Protein AF-A0A239PCI4-F1 (afdb_monomer_lite)

Secondary structure (DSSP, 8-state):
---HHHHHHHHHHHHHHHHHHHHHHHHHHHHHHHTT--GGGGHHHHHHHHHHHHHHHHHHHHHHHHHHTSS---HHHHHHHHHS--

Organism: NCBI:txid106412

Radius of gyration: 19.08 Å; chains: 1; bounding box: 37×20×59 Å

Structure (mmCIF, N/CA/C/O backbone):
data_AF-A0A239PCI4-F1
#
_entry.id   AF-A0A239PCI4-F1
#
loop_
_atom_site.group_PDB
_atom_site.id
_atom_site.type_symbol
_atom_site.label_atom_id
_atom_site.label_alt_id
_atom_site.label_comp_id
_atom_site.label_asym_id
_atom_site.label_entity_id
_atom_site.label_seq_id
_atom_site.pdbx_PDB_ins_code
_atom_site.Cartn_x
_atom_site.Cartn_y
_atom_site.Cartn_z
_atom_site.occupancy
_atom_site.B_iso_or_equiv
_atom_site.auth_seq_id
_atom_site.auth_comp_id
_atom_site.auth_asym_id
_atom_site.auth_atom_id
_atom_site.pdbx_PDB_model_num
ATOM 1 N N . MET A 1 1 ? -10.051 11.308 16.161 1.00 72.81 1 MET A N 1
ATOM 2 C CA . MET A 1 1 ? -9.366 10.198 15.463 1.00 72.81 1 MET A CA 1
ATOM 3 C C . MET A 1 1 ? -10.369 9.543 14.536 1.00 72.81 1 MET A C 1
ATOM 5 O O . MET A 1 1 ? -11.541 9.541 14.890 1.00 72.81 1 MET A O 1
ATOM 9 N N . LEU A 1 2 ? -9.932 9.040 13.382 1.00 80.56 2 LEU A N 1
ATOM 10 C CA . LEU A 1 2 ? -10.793 8.263 12.488 1.00 80.56 2 LEU A CA 1
ATOM 11 C C . LEU A 1 2 ? -11.185 6.935 13.153 1.00 80.56 2 LEU A C 1
ATOM 13 O O . LEU A 1 2 ? -10.381 6.346 13.887 1.00 80.56 2 LEU A O 1
ATOM 17 N N . ALA A 1 3 ? -12.408 6.478 12.901 1.00 86.75 3 ALA A N 1
ATOM 18 C CA . ALA A 1 3 ? -12.856 5.150 13.290 1.00 86.75 3 ALA A CA 1
ATOM 19 C C . ALA A 1 3 ? -12.080 4.066 12.508 1.00 86.75 3 ALA A C 1
ATOM 21 O O . ALA A 1 3 ? -11.593 4.342 11.406 1.00 86.75 3 ALA A O 1
ATOM 22 N N . PRO A 1 4 ? -11.983 2.827 13.031 1.00 88.75 4 PRO A N 1
ATOM 23 C CA . PRO A 1 4 ? -11.306 1.721 12.345 1.00 88.75 4 PRO A CA 1
ATOM 24 C C . PRO A 1 4 ? -11.752 1.520 10.891 1.00 88.75 4 PRO A C 1
ATOM 26 O O . PRO A 1 4 ? -10.917 1.327 10.009 1.00 88.75 4 PRO A O 1
ATOM 29 N N . GLU A 1 5 ? -13.050 1.668 10.629 1.00 88.94 5 GLU A N 1
ATOM 30 C CA . GLU A 1 5 ? -13.645 1.589 9.289 1.00 88.94 5 GLU A CA 1
ATOM 31 C C . GLU A 1 5 ? -13.130 2.693 8.349 1.00 88.94 5 GLU A C 1
ATOM 33 O O . GLU A 1 5 ? -12.712 2.421 7.225 1.00 88.94 5 GLU A O 1
ATOM 38 N N . GLU A 1 6 ? -13.077 3.940 8.824 1.00 91.69 6 GLU A N 1
ATOM 39 C CA . GLU A 1 6 ? -12.595 5.078 8.032 1.00 91.69 6 GLU A CA 1
ATOM 40 C C . GLU A 1 6 ? -11.092 4.964 7.725 1.00 91.69 6 GLU A C 1
ATOM 42 O O . GLU A 1 6 ? -10.645 5.316 6.628 1.00 91.69 6 GLU A O 1
ATOM 47 N N . ILE A 1 7 ? -10.300 4.453 8.679 1.00 94.06 7 ILE A N 1
ATOM 48 C CA . ILE A 1 7 ? -8.880 4.156 8.448 1.00 94.06 7 ILE A CA 1
ATOM 49 C C . ILE A 1 7 ? -8.736 3.033 7.426 1.00 94.06 7 ILE A C 1
ATOM 51 O O . ILE A 1 7 ? -7.954 3.189 6.486 1.00 94.06 7 ILE A O 1
ATOM 55 N N . ARG A 1 8 ? -9.492 1.936 7.560 1.00 94.75 8 ARG A N 1
ATOM 56 C CA . ARG A 1 8 ? -9.456 0.829 6.598 1.00 94.75 8 ARG A CA 1
ATOM 57 C C . ARG A 1 8 ? -9.691 1.339 5.179 1.00 94.75 8 ARG A C 1
ATOM 59 O O . ARG A 1 8 ? -8.873 1.073 4.303 1.00 94.75 8 ARG A O 1
ATOM 66 N N . ASP A 1 9 ? -10.735 2.131 4.959 1.00 95.44 9 ASP A N 1
ATOM 67 C CA . ASP A 1 9 ? -11.082 2.643 3.630 1.00 95.44 9 ASP A CA 1
ATOM 68 C C . ASP A 1 9 ? -9.987 3.562 3.046 1.00 95.44 9 ASP A C 1
ATOM 70 O O . ASP A 1 9 ? -9.748 3.598 1.832 1.00 95.44 9 ASP A O 1
ATOM 74 N N . ALA A 1 10 ? -9.279 4.316 3.892 1.00 96.44 10 ALA A N 1
ATOM 75 C CA . ALA A 1 10 ? -8.120 5.102 3.472 1.00 96.44 10 ALA A CA 1
ATOM 76 C C . ALA A 1 10 ? -6.915 4.217 3.104 1.00 96.44 10 ALA A C 1
ATOM 78 O O . ALA A 1 10 ? -6.271 4.452 2.075 1.00 96.44 10 ALA A O 1
ATOM 79 N N . LEU A 1 11 ? -6.628 3.186 3.904 1.00 97.00 11 LEU A N 1
ATOM 80 C CA . LEU A 1 11 ? -5.540 2.243 3.643 1.00 97.00 11 LEU A CA 1
ATOM 81 C C . LEU A 1 11 ? -5.807 1.391 2.397 1.00 97.00 11 LEU A C 1
ATOM 83 O O . LEU A 1 11 ? -4.884 1.149 1.624 1.00 97.00 11 LEU A O 1
ATOM 87 N N . GLU A 1 12 ? -7.054 0.999 2.136 1.00 97.69 12 GLU A N 1
ATOM 88 C CA . GLU A 1 12 ? -7.444 0.278 0.920 1.00 97.69 12 GLU A CA 1
ATOM 89 C C . GLU A 1 12 ? -7.213 1.111 -0.345 1.00 97.69 12 GLU A C 1
ATOM 91 O O . GLU A 1 12 ? -6.698 0.598 -1.344 1.00 97.69 12 GLU A O 1
ATOM 96 N N . ARG A 1 13 ? -7.530 2.412 -0.305 1.0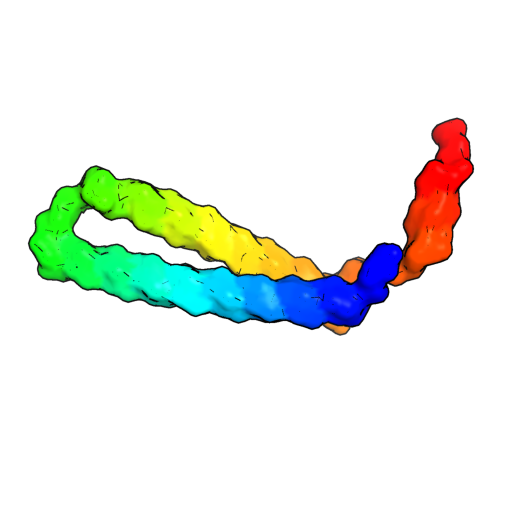0 97.94 13 ARG A N 1
ATOM 97 C CA . ARG A 1 13 ? -7.211 3.332 -1.408 1.00 97.94 13 ARG A CA 1
ATOM 98 C C . ARG A 1 13 ? -5.705 3.433 -1.630 1.00 97.94 13 ARG A C 1
ATOM 100 O O . ARG A 1 13 ? -5.260 3.298 -2.766 1.00 97.94 13 ARG A O 1
ATOM 107 N N . ARG A 1 14 ? -4.920 3.597 -0.559 1.00 97.75 14 ARG A N 1
ATOM 108 C CA . ARG A 1 14 ? -3.450 3.631 -0.644 1.00 97.75 14 ARG A CA 1
ATOM 109 C C . ARG A 1 14 ? -2.881 2.325 -1.205 1.00 97.75 14 ARG A C 1
ATOM 111 O O . ARG A 1 14 ? -2.040 2.367 -2.094 1.00 97.75 14 ARG A O 1
ATOM 118 N N . SER A 1 15 ? -3.371 1.179 -0.734 1.00 98.25 15 SER A N 1
ATOM 119 C CA . SER A 1 15 ? -2.971 -0.157 -1.199 1.00 98.25 15 SER A CA 1
ATOM 120 C C . SER A 1 15 ? -3.192 -0.322 -2.707 1.00 98.25 15 SER A C 1
ATOM 122 O O . SER A 1 15 ? -2.325 -0.839 -3.410 1.00 98.25 15 SER A O 1
ATOM 124 N N . ARG A 1 16 ? -4.308 0.197 -3.238 1.00 98.25 16 ARG A N 1
ATOM 125 C CA . ARG A 1 16 ? -4.568 0.209 -4.684 1.00 98.25 16 ARG A CA 1
ATOM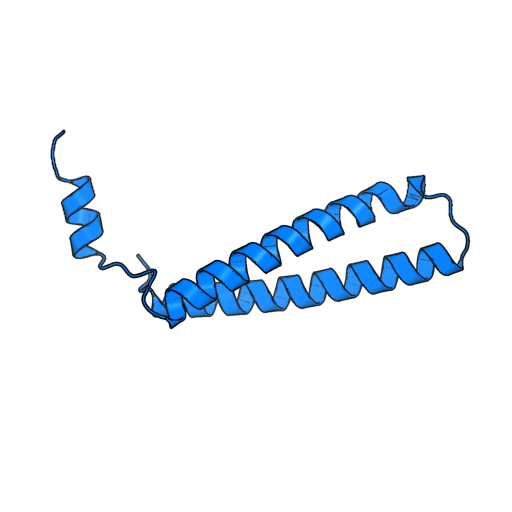 126 C C . ARG A 1 16 ? -3.550 1.052 -5.449 1.00 98.25 16 ARG A C 1
ATOM 128 O O . ARG A 1 16 ? -2.950 0.547 -6.391 1.00 98.25 16 ARG A O 1
ATOM 135 N N . THR A 1 17 ? -3.308 2.285 -5.005 1.00 98.12 17 THR A N 1
ATOM 136 C CA . THR A 1 17 ? -2.332 3.185 -5.639 1.00 98.12 17 THR A CA 1
ATOM 137 C C . THR A 1 17 ? -0.921 2.594 -5.640 1.00 98.12 17 THR A C 1
ATOM 139 O O . THR A 1 17 ? -0.236 2.651 -6.657 1.00 98.12 17 THR A O 1
ATOM 142 N N . LEU A 1 18 ? -0.484 1.970 -4.542 1.00 98.12 18 LEU A N 1
ATOM 143 C CA . LEU A 1 18 ? 0.819 1.296 -4.501 1.00 98.12 18 LEU A CA 1
ATOM 144 C C . LEU A 1 18 ? 0.865 0.059 -5.400 1.00 98.12 18 LEU A C 1
ATOM 146 O O . LEU A 1 18 ? 1.903 -0.217 -5.992 1.00 98.12 18 LEU A O 1
ATOM 150 N N . GLY A 1 19 ? -0.241 -0.680 -5.525 1.00 98.31 19 GLY A N 1
ATOM 151 C CA . GLY A 1 19 ? -0.345 -1.798 -6.463 1.00 98.31 19 GLY A CA 1
ATOM 152 C C . GLY A 1 19 ? -0.174 -1.363 -7.921 1.00 98.31 19 GLY A C 1
ATOM 153 O O . GLY A 1 19 ? 0.548 -2.014 -8.671 1.00 98.31 19 GLY A O 1
ATOM 154 N N . GLU A 1 20 ? -0.788 -0.243 -8.306 1.00 98.31 20 GLU A N 1
ATOM 155 C CA . GLU A 1 20 ? -0.643 0.361 -9.639 1.00 98.31 20 GLU A CA 1
ATOM 156 C C . GLU A 1 20 ? 0.788 0.872 -9.886 1.00 98.31 20 GLU A C 1
ATOM 158 O O . GLU A 1 20 ? 1.366 0.624 -10.948 1.00 98.31 20 GLU A O 1
ATOM 163 N N . ALA A 1 21 ? 1.390 1.526 -8.887 1.00 97.31 21 ALA A N 1
ATOM 164 C CA . ALA A 1 21 ? 2.773 1.993 -8.959 1.00 97.31 21 ALA A CA 1
ATOM 165 C C . ALA A 1 21 ? 3.763 0.825 -9.099 1.00 97.31 21 ALA A C 1
ATOM 167 O O . ALA A 1 21 ? 4.651 0.862 -9.949 1.00 97.31 21 ALA A O 1
ATOM 168 N N . LEU A 1 22 ? 3.577 -0.245 -8.320 1.00 98.12 22 LEU A N 1
ATOM 169 C CA . LEU A 1 22 ? 4.411 -1.443 -8.388 1.00 98.12 22 LEU A CA 1
ATOM 170 C C . LEU A 1 22 ? 4.322 -2.124 -9.760 1.00 98.12 22 LEU A C 1
ATOM 172 O O . LEU A 1 22 ? 5.347 -2.498 -10.320 1.00 98.12 22 LEU A O 1
ATOM 176 N N . ALA A 1 23 ? 3.113 -2.238 -10.321 1.00 97.81 23 ALA A N 1
ATOM 177 C CA . ALA A 1 23 ? 2.913 -2.802 -11.655 1.00 97.81 23 ALA A CA 1
ATOM 178 C C . ALA A 1 23 ? 3.594 -1.963 -12.750 1.00 97.81 23 ALA A C 1
ATOM 180 O O . ALA A 1 23 ? 4.144 -2.521 -13.699 1.00 97.81 23 ALA A O 1
ATOM 181 N N . THR A 1 24 ? 3.587 -0.635 -12.603 1.00 96.50 24 THR A N 1
ATOM 182 C CA . THR A 1 24 ? 4.301 0.279 -13.507 1.00 96.50 24 THR A CA 1
ATOM 183 C C . THR A 1 24 ? 5.813 0.056 -13.435 1.00 96.50 24 THR A C 1
ATOM 185 O O . THR A 1 24 ? 6.438 -0.181 -14.467 1.00 96.50 24 THR A O 1
ATOM 188 N N . LEU A 1 25 ? 6.383 0.027 -12.224 1.00 95.88 25 LEU A N 1
ATOM 189 C CA . LEU A 1 25 ? 7.814 -0.228 -12.011 1.00 95.88 25 LEU A CA 1
ATOM 190 C C . LEU A 1 25 ? 8.247 -1.592 -12.571 1.00 95.88 25 LEU A C 1
ATOM 192 O O . LEU A 1 25 ? 9.290 -1.698 -13.211 1.00 95.88 25 LEU A O 1
ATOM 196 N N . ASP A 1 26 ? 7.440 -2.638 -12.370 1.00 95.62 26 ASP A N 1
ATOM 197 C CA . ASP A 1 26 ? 7.712 -3.975 -12.912 1.00 95.62 26 ASP A CA 1
ATOM 198 C C . ASP A 1 26 ? 7.729 -3.982 -14.455 1.00 95.62 26 ASP A C 1
ATOM 200 O O . ASP A 1 26 ? 8.566 -4.657 -15.068 1.00 95.62 26 ASP A O 1
ATOM 204 N N . ALA A 1 27 ? 6.838 -3.219 -15.096 1.00 94.44 27 ALA A N 1
ATOM 205 C CA . ALA A 1 27 ? 6.775 -3.102 -16.552 1.00 94.44 27 ALA A CA 1
ATOM 206 C C . ALA A 1 27 ? 7.974 -2.331 -17.133 1.00 94.44 27 ALA A C 1
ATOM 208 O O . ALA A 1 27 ? 8.579 -2.791 -18.104 1.00 94.44 27 ALA A O 1
ATOM 209 N N . GLU A 1 28 ? 8.349 -1.202 -16.526 1.00 91.12 28 GLU A N 1
ATOM 210 C CA . GLU A 1 28 ? 9.512 -0.393 -16.928 1.00 91.12 28 GLU A CA 1
ATOM 211 C C . GLU A 1 28 ? 10.811 -1.200 -16.826 1.00 91.12 28 GLU A C 1
ATOM 213 O O . GLU A 1 28 ? 11.579 -1.303 -17.783 1.00 91.12 28 GLU A O 1
ATOM 218 N N . MET A 1 29 ? 11.006 -1.881 -15.700 1.00 90.75 29 MET A N 1
ATOM 219 C CA . MET A 1 29 ? 12.201 -2.681 -15.433 1.00 90.75 29 MET A CA 1
ATOM 220 C C . MET A 1 29 ? 12.319 -3.886 -16.384 1.00 90.75 29 MET A C 1
ATOM 222 O O . MET A 1 29 ? 13.414 -4.233 -16.845 1.00 90.75 29 MET A O 1
ATOM 226 N N . SER A 1 30 ? 11.184 -4.497 -16.742 1.00 89.94 30 SER A N 1
ATOM 227 C CA . SER A 1 30 ? 11.126 -5.565 -17.749 1.00 89.94 30 SER A CA 1
ATOM 228 C C . SER A 1 30 ? 11.489 -5.053 -19.146 1.00 89.94 30 SER A C 1
ATOM 230 O O . SER A 1 30 ? 12.212 -5.729 -19.882 1.00 89.94 30 SE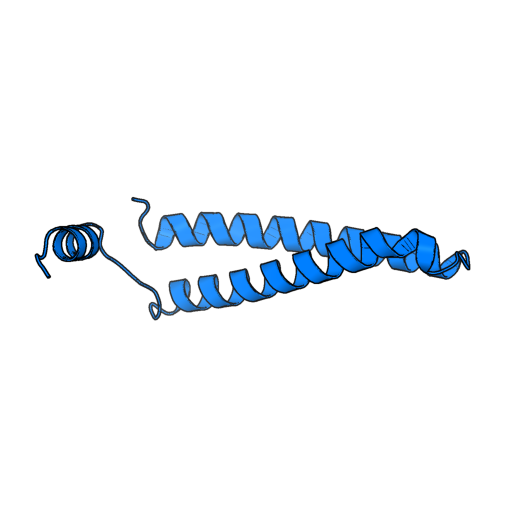R A O 1
ATOM 232 N N . ALA A 1 31 ? 11.029 -3.850 -19.508 1.00 88.88 31 ALA A N 1
ATOM 233 C CA . ALA A 1 31 ? 11.377 -3.220 -20.774 1.00 88.88 31 ALA A CA 1
ATOM 234 C C . ALA A 1 31 ? 12.881 -2.920 -20.843 1.00 88.88 31 ALA A C 1
ATOM 236 O O . ALA A 1 31 ? 13.527 -3.303 -21.815 1.00 88.88 31 ALA A O 1
ATOM 237 N N . GLU A 1 32 ? 13.469 -2.313 -19.811 1.00 86.19 32 GLU A N 1
ATOM 238 C CA . GLU A 1 32 ? 14.900 -1.972 -19.769 1.00 86.19 32 GLU A CA 1
ATOM 239 C C . GLU A 1 32 ? 15.816 -3.200 -19.845 1.00 86.19 32 GLU A C 1
ATOM 241 O O . GLU A 1 32 ? 16.799 -3.197 -20.593 1.00 86.19 32 GLU A O 1
ATOM 246 N N . THR A 1 33 ? 15.443 -4.291 -19.168 1.00 81.69 33 THR A N 1
ATOM 247 C CA . THR A 1 33 ? 16.152 -5.577 -19.274 1.00 81.69 33 THR A CA 1
ATOM 248 C C . THR A 1 33 ? 16.152 -6.092 -20.719 1.00 81.69 33 THR A C 1
ATOM 250 O O . THR A 1 33 ? 17.172 -6.578 -21.208 1.00 81.69 33 THR A O 1
ATOM 253 N N . GLY A 1 34 ? 15.035 -5.933 -21.439 1.00 83.56 34 GLY A N 1
ATOM 254 C CA . GLY A 1 34 ? 14.917 -6.300 -22.854 1.00 83.56 34 GLY A CA 1
ATOM 255 C C . GLY A 1 34 ? 15.817 -5.489 -23.796 1.00 83.56 34 GLY A C 1
ATOM 256 O O . GLY A 1 34 ? 16.177 -5.982 -24.863 1.00 83.56 34 GLY A O 1
ATOM 257 N N . HIS A 1 35 ? 16.231 -4.283 -23.393 1.00 87.31 35 HIS A N 1
ATOM 258 C CA . HIS A 1 35 ? 17.171 -3.439 -24.141 1.00 87.31 35 HIS A CA 1
ATOM 259 C C . HIS A 1 35 ? 18.645 -3.736 -23.808 1.00 87.31 35 HIS A C 1
ATOM 261 O O . HIS A 1 35 ? 19.538 -3.138 -24.409 1.00 87.31 35 HIS A O 1
ATOM 267 N N . GLY A 1 36 ? 18.920 -4.659 -22.877 1.00 87.19 36 GLY A N 1
ATOM 268 C CA . GLY A 1 36 ? 20.280 -5.057 -22.502 1.00 87.19 36 GLY A CA 1
ATOM 269 C C . GLY A 1 36 ? 21.053 -3.985 -21.731 1.00 87.19 36 GLY A C 1
ATOM 270 O O . GLY A 1 36 ? 22.285 -3.958 -21.794 1.00 87.19 36 GLY A O 1
ATOM 271 N N . LEU A 1 37 ? 20.354 -3.087 -21.029 1.00 86.31 37 LEU A N 1
ATOM 272 C CA . LEU A 1 37 ? 20.994 -2.040 -20.236 1.00 86.31 37 LEU A CA 1
ATOM 273 C C . LEU A 1 37 ? 21.770 -2.632 -19.041 1.00 86.31 37 LEU A C 1
ATOM 275 O O . LEU A 1 37 ? 21.345 -3.628 -18.449 1.00 86.31 37 LEU A O 1
ATOM 279 N N . PRO A 1 38 ? 22.916 -2.042 -18.651 1.00 89.50 38 PRO A N 1
ATOM 280 C CA . PRO A 1 38 ? 23.635 -2.469 -17.456 1.00 89.50 38 PRO A CA 1
ATOM 281 C C . PRO A 1 38 ? 22.810 -2.232 -16.185 1.00 89.50 38 PRO A C 1
ATOM 283 O O . PRO A 1 38 ? 22.313 -1.134 -15.976 1.00 89.50 38 PRO A O 1
ATOM 286 N N . ARG A 1 39 ? 22.784 -3.203 -15.262 1.00 89.81 39 ARG A N 1
ATOM 287 C CA . ARG A 1 39 ? 22.021 -3.147 -13.994 1.00 89.81 39 ARG A CA 1
ATOM 288 C C . ARG A 1 39 ? 22.147 -1.834 -13.207 1.00 89.81 39 ARG A C 1
ATOM 290 O O . ARG A 1 39 ? 21.204 -1.412 -12.552 1.00 89.81 39 ARG A O 1
ATOM 297 N N . ILE A 1 40 ? 23.307 -1.177 -13.253 1.00 92.69 40 ILE A N 1
ATOM 298 C CA . ILE A 1 40 ? 23.534 0.084 -12.534 1.00 92.69 40 ILE A CA 1
ATOM 299 C C . ILE A 1 40 ? 22.546 1.190 -12.936 1.00 92.69 40 ILE A C 1
ATOM 301 O O . ILE A 1 40 ? 22.230 2.034 -12.104 1.00 92.69 40 ILE A O 1
ATOM 305 N N . THR A 1 41 ? 22.022 1.175 -14.168 1.00 90.06 41 THR A N 1
ATOM 306 C CA . THR A 1 41 ? 21.013 2.147 -14.619 1.00 90.06 41 THR A CA 1
ATOM 307 C C . THR A 1 41 ? 19.651 1.910 -13.971 1.00 90.06 41 THR A C 1
ATOM 309 O O . THR A 1 41 ? 18.858 2.837 -13.879 1.00 90.06 41 THR A O 1
ATOM 312 N N . MET A 1 42 ? 19.407 0.690 -13.486 1.00 92.31 42 MET A N 1
ATOM 313 C CA . MET A 1 42 ? 18.133 0.228 -12.935 1.00 92.31 42 MET A CA 1
ATOM 314 C C . MET A 1 42 ? 18.112 0.213 -11.404 1.00 92.31 42 MET A C 1
ATOM 316 O O . MET A 1 42 ? 17.076 -0.067 -10.812 1.00 92.31 42 MET A O 1
ATOM 320 N N . LEU A 1 43 ? 19.239 0.493 -10.741 1.00 95.19 43 LEU A N 1
ATOM 321 C CA . LEU A 1 43 ? 19.381 0.293 -9.295 1.00 95.19 43 LEU A CA 1
ATOM 322 C C . LEU A 1 43 ? 18.364 1.107 -8.474 1.00 95.19 43 LEU A C 1
ATOM 324 O O . LEU A 1 43 ? 17.846 0.614 -7.474 1.00 95.19 43 LEU A O 1
ATOM 328 N N . GLU A 1 44 ? 18.046 2.325 -8.918 1.00 94.50 44 GLU A N 1
ATOM 329 C CA . GLU A 1 44 ? 17.009 3.159 -8.299 1.00 94.50 44 GLU A CA 1
ATOM 330 C C . GLU A 1 44 ? 15.617 2.525 -8.451 1.00 94.50 44 GLU A C 1
ATOM 332 O O . GLU A 1 44 ? 14.870 2.419 -7.480 1.00 94.50 44 GLU A O 1
ATOM 337 N N . ALA A 1 45 ? 15.284 2.027 -9.647 1.00 94.25 45 ALA A N 1
ATOM 338 C CA . ALA A 1 45 ? 14.020 1.339 -9.901 1.00 94.25 45 ALA A CA 1
ATOM 339 C C . ALA A 1 45 ? 13.911 0.029 -9.099 1.00 94.25 45 ALA A C 1
ATOM 341 O O . ALA A 1 45 ? 12.856 -0.253 -8.532 1.00 94.25 45 ALA A O 1
ATOM 342 N N . GLU A 1 46 ? 15.004 -0.738 -8.976 1.00 95.19 46 GLU A N 1
ATOM 343 C CA . GLU A 1 46 ? 15.080 -1.925 -8.113 1.00 95.19 46 GLU A CA 1
ATOM 344 C C . GLU A 1 46 ? 14.773 -1.569 -6.649 1.00 95.19 46 GLU A C 1
ATOM 346 O O . GLU A 1 46 ? 13.980 -2.256 -5.995 1.00 95.19 46 GLU A O 1
ATOM 351 N N . TYR A 1 47 ? 15.376 -0.490 -6.137 1.00 97.62 47 TYR A N 1
ATOM 352 C CA . TYR A 1 47 ? 15.154 -0.006 -4.775 1.00 97.62 47 TYR A CA 1
ATOM 353 C C . TYR A 1 47 ? 13.700 0.423 -4.554 1.00 97.62 47 TYR A C 1
ATOM 355 O O . TYR A 1 47 ? 13.051 -0.075 -3.630 1.00 97.62 47 TYR A O 1
ATOM 363 N N . LEU A 1 48 ? 13.169 1.292 -5.419 1.00 97.62 48 LEU A N 1
ATOM 364 C CA . LEU A 1 48 ? 11.791 1.775 -5.321 1.00 97.62 48 LEU A CA 1
ATOM 365 C C . LEU A 1 48 ? 10.802 0.612 -5.354 1.00 97.62 48 LEU A C 1
ATOM 367 O O . LEU A 1 48 ? 9.946 0.498 -4.480 1.00 97.62 48 LEU A O 1
ATOM 371 N N . ARG A 1 49 ? 10.982 -0.319 -6.293 1.00 97.81 49 ARG A N 1
ATOM 372 C CA . ARG A 1 49 ? 10.154 -1.519 -6.416 1.00 97.81 49 ARG A CA 1
ATOM 373 C C . ARG A 1 49 ? 10.191 -2.377 -5.152 1.00 97.81 49 ARG A C 1
ATOM 375 O O . ARG A 1 49 ? 9.146 -2.854 -4.709 1.00 97.81 49 ARG A O 1
ATOM 382 N N . ALA A 1 50 ? 11.366 -2.562 -4.547 1.00 98.31 50 ALA A N 1
ATOM 383 C CA . ALA A 1 50 ? 11.509 -3.323 -3.307 1.00 98.31 50 ALA A CA 1
ATOM 384 C C . ALA A 1 50 ? 10.770 -2.664 -2.130 1.00 98.31 50 ALA A C 1
ATOM 386 O O . ALA A 1 50 ? 10.036 -3.342 -1.407 1.00 98.31 50 ALA A O 1
ATOM 387 N N . VAL A 1 51 ? 10.916 -1.348 -1.961 1.00 98.44 51 VAL A N 1
ATOM 388 C CA . VAL A 1 51 ? 10.249 -0.593 -0.888 1.00 98.44 51 VAL A CA 1
ATOM 389 C C . VAL A 1 51 ? 8.734 -0.575 -1.091 1.00 98.44 51 VAL A C 1
ATOM 391 O O . VAL A 1 51 ? 7.992 -0.886 -0.160 1.00 98.44 51 VAL A O 1
ATOM 394 N N . THR A 1 52 ? 8.262 -0.292 -2.308 1.00 98.38 52 THR A N 1
ATOM 395 C CA . THR A 1 52 ? 6.830 -0.271 -2.637 1.00 98.38 52 THR A CA 1
ATOM 396 C C . THR A 1 52 ? 6.180 -1.637 -2.419 1.00 98.38 52 THR A C 1
ATOM 398 O O . THR A 1 52 ? 5.081 -1.713 -1.868 1.00 98.38 52 THR A O 1
ATOM 401 N N . ALA A 1 53 ? 6.852 -2.730 -2.793 1.00 98.50 53 ALA A N 1
ATOM 402 C CA . ALA A 1 53 ? 6.347 -4.080 -2.552 1.00 98.50 53 ALA A CA 1
ATOM 403 C C . ALA A 1 53 ? 6.230 -4.395 -1.052 1.00 98.50 53 ALA A C 1
ATOM 405 O O . ALA A 1 53 ? 5.211 -4.937 -0.617 1.00 98.50 53 ALA A O 1
ATOM 406 N N . ALA A 1 54 ? 7.241 -4.025 -0.260 1.00 98.62 54 ALA A N 1
ATOM 407 C CA . ALA A 1 54 ? 7.225 -4.215 1.188 1.00 98.62 54 ALA A CA 1
ATOM 408 C C . ALA A 1 54 ? 6.102 -3.405 1.858 1.00 98.62 54 ALA A C 1
ATOM 410 O O . ALA A 1 54 ? 5.366 -3.934 2.693 1.00 98.62 54 ALA A O 1
ATOM 411 N N . GLU A 1 55 ? 5.921 -2.147 1.453 1.00 98.50 55 GLU A N 1
ATOM 412 C CA . GLU A 1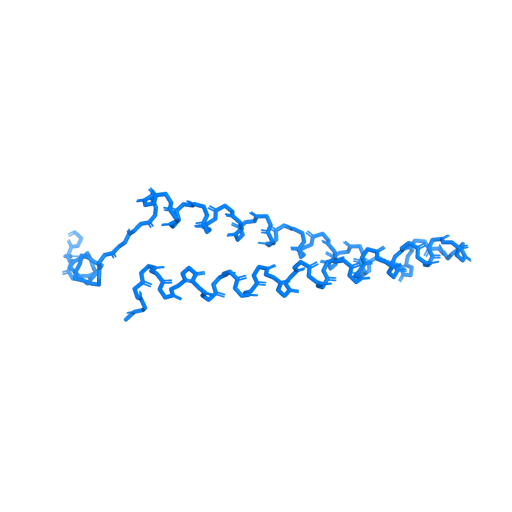 55 ? 4.846 -1.288 1.953 1.00 98.50 55 GLU A CA 1
ATOM 413 C C . GLU A 1 55 ? 3.463 -1.858 1.616 1.00 98.50 55 GLU A C 1
ATOM 415 O O . GLU A 1 55 ? 2.592 -1.942 2.483 1.00 98.50 55 GLU A O 1
ATOM 420 N N . LEU A 1 56 ? 3.265 -2.307 0.374 1.00 98.56 56 LEU A N 1
ATOM 421 C CA . LEU A 1 56 ? 2.010 -2.911 -0.062 1.00 98.56 56 LEU A CA 1
ATOM 422 C C . LEU A 1 56 ? 1.693 -4.195 0.713 1.00 98.56 56 LEU A C 1
ATOM 424 O O . LEU A 1 56 ? 0.545 -4.410 1.108 1.00 98.56 56 LEU A O 1
ATOM 428 N N . GLN A 1 57 ? 2.695 -5.045 0.943 1.00 98.50 57 GLN A N 1
ATOM 429 C CA . GLN A 1 57 ? 2.534 -6.257 1.742 1.00 98.50 57 GLN A CA 1
ATOM 430 C C . GLN A 1 57 ? 2.115 -5.923 3.177 1.00 98.50 57 GLN A C 1
ATOM 432 O O . GLN A 1 57 ? 1.172 -6.522 3.695 1.00 98.50 57 GLN A O 1
ATOM 437 N N . TRP A 1 58 ? 2.780 -4.951 3.803 1.00 98.50 58 TRP A N 1
ATOM 438 C CA . TRP A 1 58 ? 2.442 -4.513 5.152 1.00 98.50 58 TRP A CA 1
ATOM 439 C C . TRP A 1 58 ? 1.021 -3.938 5.228 1.00 98.50 58 TRP A C 1
ATOM 441 O O . TRP A 1 58 ? 0.244 -4.344 6.091 1.00 98.50 58 TRP A O 1
ATOM 451 N N . LEU A 1 59 ? 0.633 -3.074 4.283 1.00 98.25 59 LEU A N 1
ATOM 452 C CA . LEU A 1 59 ? -0.719 -2.509 4.239 1.00 98.25 59 LEU A CA 1
ATOM 453 C C . LEU A 1 59 ? -1.798 -3.581 4.114 1.00 98.25 59 LEU A C 1
ATOM 455 O O . LEU A 1 59 ? -2.827 -3.477 4.773 1.00 98.25 59 LEU A O 1
ATOM 459 N N . ARG A 1 60 ? -1.578 -4.608 3.285 1.00 97.81 60 ARG A N 1
ATOM 460 C CA . ARG A 1 60 ? -2.526 -5.722 3.142 1.00 97.81 60 ARG A CA 1
ATOM 461 C C . ARG A 1 60 ? -2.729 -6.455 4.466 1.00 97.81 60 ARG A C 1
ATOM 463 O O . ARG A 1 60 ? -3.873 -6.661 4.846 1.00 97.81 60 ARG A O 1
ATOM 470 N N . SER A 1 61 ? -1.646 -6.738 5.194 1.00 98.00 61 SER A N 1
ATOM 471 C CA . SER A 1 61 ? -1.727 -7.346 6.529 1.00 98.00 61 SER A CA 1
ATOM 472 C C . SER A 1 61 ? -2.551 -6.493 7.496 1.00 98.00 61 SER A C 1
ATOM 474 O O . SER A 1 61 ? -3.454 -7.004 8.144 1.00 98.00 61 SER A O 1
ATOM 476 N N . VAL A 1 62 ? -2.287 -5.184 7.557 1.00 97.44 62 VAL A N 1
ATOM 477 C CA . VAL A 1 62 ? -3.022 -4.272 8.451 1.00 97.44 62 VAL A CA 1
ATOM 478 C C . VAL A 1 62 ? -4.501 -4.187 8.072 1.00 97.44 62 VAL A C 1
ATOM 480 O O . VAL A 1 62 ? -5.364 -4.180 8.945 1.00 97.44 62 VAL A O 1
ATOM 483 N N . ILE A 1 63 ? -4.820 -4.128 6.777 1.00 97.06 63 ILE A N 1
ATOM 484 C CA . ILE A 1 63 ? -6.210 -4.116 6.298 1.00 97.06 63 ILE A CA 1
ATOM 485 C C . ILE A 1 63 ? -6.929 -5.412 6.686 1.00 97.06 63 ILE A C 1
ATOM 487 O O . ILE A 1 63 ? -8.088 -5.355 7.096 1.00 97.06 63 ILE A O 1
ATOM 491 N N . ASP A 1 64 ? -6.263 -6.561 6.584 1.00 97.12 64 ASP A N 1
ATOM 492 C CA . ASP A 1 64 ? -6.834 -7.848 6.985 1.00 97.12 64 ASP A CA 1
ATOM 493 C C . ASP A 1 64 ? -7.071 -7.914 8.503 1.00 97.12 64 ASP A C 1
ATOM 495 O O . ASP A 1 64 ? -8.130 -8.378 8.941 1.00 97.12 64 ASP A O 1
ATOM 499 N N . ASP A 1 65 ? -6.163 -7.366 9.313 1.00 96.88 65 ASP A N 1
ATOM 500 C CA . ASP A 1 65 ? -6.354 -7.248 10.762 1.00 96.88 65 ASP A CA 1
ATOM 501 C C . ASP A 1 65 ? -7.529 -6.321 11.116 1.00 96.88 65 ASP A C 1
ATOM 503 O O . ASP A 1 65 ? -8.328 -6.640 11.999 1.00 96.88 65 ASP A O 1
ATOM 507 N N . LEU A 1 66 ? -7.692 -5.206 10.393 1.00 95.19 66 LEU A N 1
ATOM 508 C CA . LEU A 1 66 ? -8.839 -4.303 10.549 1.00 95.19 66 LEU A CA 1
ATOM 509 C C . LEU A 1 66 ? -10.155 -4.985 10.150 1.00 95.19 66 LEU A C 1
ATOM 511 O O . LEU A 1 66 ? -11.153 -4.863 10.854 1.00 95.19 66 LEU A O 1
ATOM 515 N N . ARG A 1 67 ? -10.176 -5.725 9.033 1.00 93.81 67 ARG A N 1
ATOM 516 C CA . ARG A 1 67 ? -11.379 -6.429 8.544 1.00 93.81 67 ARG A CA 1
ATOM 517 C C . ARG A 1 67 ? -11.806 -7.575 9.449 1.00 93.81 67 ARG A C 1
ATOM 519 O O . ARG A 1 67 ? -13.000 -7.812 9.604 1.00 93.81 67 ARG A O 1
ATOM 526 N N . SER A 1 68 ? -10.844 -8.308 9.997 1.00 94.94 68 SER A N 1
ATOM 527 C CA . SER A 1 68 ? -11.105 -9.419 10.917 1.00 94.94 68 SER A CA 1
ATOM 528 C C . SER A 1 68 ? -11.468 -8.950 12.328 1.00 94.94 68 SER A C 1
ATOM 530 O O . SER A 1 68 ? -11.950 -9.751 13.126 1.00 94.94 68 SER A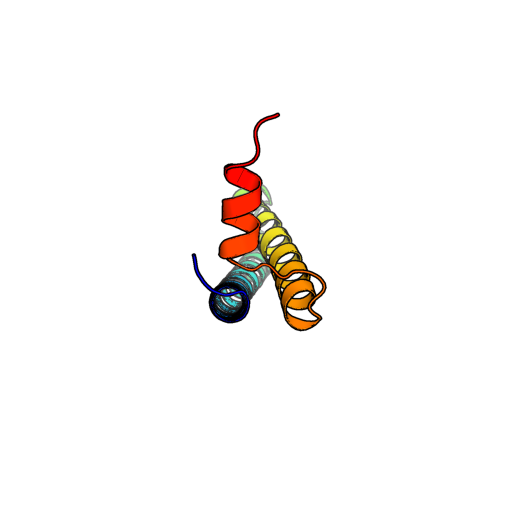 O 1
ATOM 532 N N . GLY A 1 69 ? -11.260 -7.665 12.637 1.00 93.00 69 GLY A N 1
ATOM 533 C CA . GLY A 1 69 ? -11.446 -7.107 13.974 1.00 93.00 69 GLY A CA 1
ATOM 534 C C . GLY A 1 69 ? -10.305 -7.437 14.941 1.00 93.00 69 GLY A C 1
ATOM 535 O O . GLY A 1 69 ? -10.402 -7.088 16.116 1.00 93.00 69 GLY A O 1
ATOM 536 N N . ASN A 1 70 ? -9.223 -8.068 14.465 1.00 93.12 70 ASN A N 1
ATOM 537 C CA . ASN A 1 70 ? -8.005 -8.305 15.247 1.00 93.12 70 ASN A CA 1
ATOM 538 C C . ASN A 1 70 ? -7.319 -6.990 15.634 1.00 93.12 70 ASN A C 1
ATOM 540 O O . ASN A 1 70 ? -6.698 -6.897 16.691 1.00 93.12 70 ASN A O 1
ATOM 544 N N . LEU A 1 71 ? -7.448 -5.973 14.778 1.00 91.81 71 LEU A N 1
ATOM 545 C CA . LEU A 1 71 ? -7.020 -4.612 15.050 1.00 91.81 71 LEU A CA 1
ATOM 546 C C . LEU A 1 71 ? -8.253 -3.712 15.138 1.00 91.81 71 LEU A C 1
ATOM 548 O O . LEU A 1 71 ? -8.916 -3.432 14.145 1.00 91.81 71 LEU A O 1
ATOM 552 N N . THR A 1 72 ? -8.557 -3.248 16.344 1.00 90.62 72 THR A N 1
ATOM 553 C CA . THR A 1 72 ? -9.663 -2.326 16.612 1.00 90.62 72 THR A CA 1
ATOM 554 C C . THR A 1 72 ? -9.299 -1.401 17.764 1.00 90.62 72 THR A C 1
ATOM 556 O O . THR A 1 72 ? -8.406 -1.697 18.558 1.00 90.62 72 THR A O 1
ATOM 559 N N . TRP A 1 73 ? -9.972 -0.260 17.846 1.00 91.50 73 TRP A N 1
ATOM 560 C CA . TRP A 1 73 ? -9.824 0.692 18.939 1.00 91.50 73 TRP A CA 1
ATOM 561 C C . TRP A 1 73 ? -11.092 1.527 19.080 1.00 91.50 73 TRP A C 1
ATOM 563 O O . TRP A 1 73 ? -11.823 1.751 18.111 1.00 91.50 73 TRP A O 1
ATOM 573 N N . SER A 1 74 ? -11.309 2.062 20.279 1.00 87.50 74 SER A N 1
ATOM 574 C CA . SER A 1 74 ? -12.231 3.170 20.499 1.00 87.50 74 SER A CA 1
ATOM 575 C C . SER A 1 74 ? -11.440 4.418 20.888 1.00 87.50 74 SER A C 1
ATOM 577 O O . SER A 1 74 ? -10.402 4.343 21.549 1.00 87.50 74 SER A O 1
ATOM 579 N N . ALA A 1 75 ? -11.913 5.593 20.466 1.00 83.12 75 ALA A N 1
ATOM 580 C CA . ALA A 1 75 ? -11.253 6.849 20.822 1.00 83.12 75 ALA A CA 1
ATOM 581 C C . ALA A 1 75 ? -11.236 7.070 22.346 1.00 83.12 75 ALA A C 1
ATOM 583 O O . ALA A 1 75 ? -10.283 7.641 22.864 1.00 83.12 75 ALA A O 1
ATOM 584 N N . ALA A 1 76 ? -12.268 6.592 23.049 1.00 84.44 76 ALA A N 1
ATOM 585 C CA . ALA A 1 76 ? -12.369 6.684 24.500 1.00 84.44 76 ALA A CA 1
ATOM 586 C C . ALA A 1 76 ? -11.309 5.825 25.204 1.00 84.44 76 ALA A C 1
ATOM 588 O O . ALA A 1 76 ? -10.636 6.330 26.095 1.00 84.44 76 ALA A O 1
ATOM 589 N N . ASP A 1 77 ? -11.105 4.578 24.767 1.00 84.94 77 ASP A N 1
ATOM 590 C CA . ASP A 1 77 ? -10.110 3.682 25.377 1.00 84.94 77 ASP A CA 1
ATOM 591 C C . ASP A 1 77 ? -8.682 4.197 25.162 1.00 84.94 77 ASP A C 1
ATOM 593 O O . ASP A 1 77 ? -7.857 4.153 26.072 1.00 84.94 77 ASP A O 1
ATOM 597 N N . LEU A 1 78 ? -8.393 4.740 23.973 1.00 86.19 78 LEU A N 1
ATOM 598 C CA . LEU A 1 78 ? -7.086 5.331 23.670 1.00 86.19 78 LEU A CA 1
ATOM 599 C C . LEU A 1 78 ? -6.815 6.600 24.489 1.00 86.19 78 LEU A C 1
ATOM 601 O O . LEU A 1 78 ? -5.692 6.798 24.948 1.00 86.19 78 LEU A O 1
ATOM 605 N N . LEU A 1 79 ? -7.827 7.452 24.680 1.00 86.69 79 LEU A N 1
ATOM 606 C CA . LEU A 1 79 ? -7.713 8.640 25.533 1.00 86.69 79 LEU A CA 1
ATOM 607 C C . LEU A 1 79 ? -7.530 8.251 27.002 1.00 86.69 79 LEU A C 1
ATOM 609 O O . LEU A 1 79 ? -6.633 8.772 27.655 1.00 86.69 79 LEU A O 1
ATOM 613 N N . ALA A 1 80 ? -8.307 7.284 27.495 1.00 86.12 80 ALA A N 1
ATOM 614 C CA . ALA A 1 80 ? -8.177 6.778 28.858 1.00 86.12 80 ALA A CA 1
ATOM 615 C C . ALA A 1 80 ? -6.790 6.167 29.119 1.00 86.12 80 ALA A C 1
ATOM 617 O O . ALA A 1 80 ? -6.223 6.371 30.189 1.00 86.12 80 ALA A O 1
ATOM 618 N N . PHE A 1 81 ? -6.214 5.462 28.137 1.00 84.75 81 PHE A N 1
ATOM 619 C CA . PHE A 1 81 ? -4.843 4.957 28.225 1.00 84.75 81 PHE A CA 1
ATOM 620 C C . PHE A 1 81 ? -3.807 6.088 28.305 1.00 84.75 81 PHE A C 1
ATOM 622 O O . PHE A 1 81 ? -2.865 5.995 29.083 1.00 84.75 81 PHE A O 1
ATOM 629 N N . ALA A 1 82 ? -3.981 7.163 27.531 1.00 83.69 82 ALA A N 1
ATOM 630 C CA . ALA A 1 82 ? -3.068 8.308 27.539 1.00 83.69 82 ALA A CA 1
ATOM 631 C C . ALA A 1 82 ? -3.153 9.155 28.825 1.00 83.69 82 ALA A C 1
ATOM 633 O O . ALA A 1 82 ? -2.189 9.834 29.171 1.00 83.69 82 ALA A O 1
ATOM 634 N N . GLU A 1 83 ? -4.299 9.139 29.512 1.00 86.00 83 GLU A N 1
ATOM 635 C CA . GLU A 1 83 ? -4.536 9.873 30.763 1.00 86.00 83 GLU A CA 1
ATOM 636 C C . GLU A 1 83 ? -4.157 9.079 32.025 1.00 86.00 83 GLU A C 1
ATOM 638 O O . GLU A 1 83 ? -4.094 9.655 33.115 1.00 86.00 83 GLU A O 1
ATOM 643 N N . ALA A 1 84 ? -3.893 7.773 31.906 1.00 69.31 84 ALA A N 1
ATOM 644 C CA . ALA A 1 84 ? -3.460 6.952 33.029 1.00 69.31 84 ALA A CA 1
ATOM 645 C C . ALA A 1 84 ? -2.023 7.335 33.457 1.00 69.31 84 ALA A C 1
ATOM 647 O O . ALA A 1 84 ? -1.116 7.294 32.624 1.00 69.31 84 ALA A O 1
ATOM 648 N N . PRO A 1 85 ? -1.787 7.715 34.730 1.00 59.06 85 PRO A N 1
ATOM 649 C CA . PRO A 1 85 ? -0.434 7.949 35.230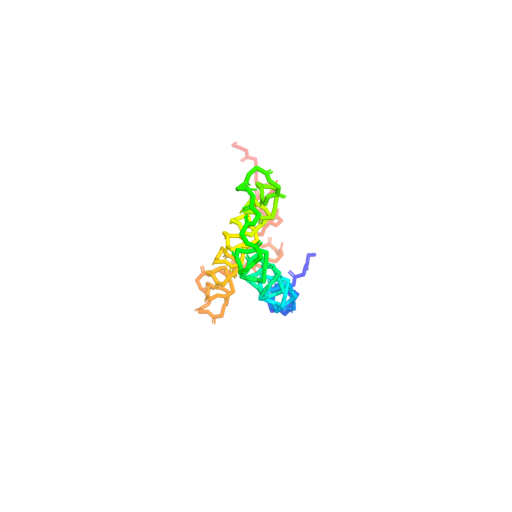 1.00 59.06 85 PRO A CA 1
ATOM 650 C C . PRO A 1 85 ? 0.346 6.625 35.303 1.00 59.06 85 PRO A C 1
ATOM 652 O O . PRO A 1 85 ? -0.254 5.584 35.576 1.00 59.06 85 PRO A O 1
ATOM 655 N N . GLU A 1 86 ? 1.662 6.689 35.053 1.00 62.59 86 GLU A N 1
ATOM 656 C CA . GLU A 1 86 ? 2.603 5.557 35.194 1.00 62.59 86 GLU A CA 1
ATOM 657 C C . GLU A 1 86 ? 2.546 4.878 36.573 1.00 62.59 86 GLU A C 1
ATOM 659 O O . GLU A 1 86 ? 2.408 5.593 37.597 1.00 62.59 86 GLU A O 1
#

Sequence (86 aa):
MLAPEEIRDALERRSRTLGEALATLDAEMSAETGHGLPRITMLEAEYLRAVTAAELQWLRSVIDDLRSGNLTWSAADLLAFAEAPE

Foldseek 3Di:
DDFLVRVLVVLVVVLVVLVVVLVVLVVVVVVCVVVVDDCVVCVVSVVSNVVSVVSSVVSVVSSVCSVVVVDGDDPVVVVVVVPDDD

pLDDT: mean 91.89, std 7.7, range [59.06, 98.62]